Protein AF-A0A6N7LPS5-F1 (afdb_monomer_lite)

Radius of gyration: 17.28 Å; chains: 1; bounding box: 39×20×40 Å

Sequence (72 aa):
MSDSISTLKAKGLPADALAFIESLPDDQGNQLAEAVLAALTTKDNRVEKAMNNALNVVPGPFRRPVKKMLFG

Foldseek 3Di:
DDPLLVVCVVVPPDPVVSVVLVPDDPVSSVVVSVVVVVVVVVVVVVVVVVLVVVLVPPPPVCSVVVCVVPPD

Structure (mmCIF, N/CA/C/O backbone):
data_AF-A0A6N7LPS5-F1
#
_entry.id   AF-A0A6N7LPS5-F1
#
loop_
_atom_site.group_PDB
_atom_site.id
_atom_site.type_symbol
_atom_site.label_atom_id
_atom_site.label_alt_id
_atom_site.label_comp_id
_atom_site.label_asym_id
_atom_site.label_entity_id
_atom_site.label_seq_id
_atom_site.pdbx_PDB_ins_code
_atom_site.Cartn_x
_atom_site.Cartn_y
_atom_site.Cartn_z
_atom_site.occupancy
_atom_site.B_iso_or_equiv
_atom_site.auth_seq_id
_atom_site.auth_comp_id
_atom_site.auth_asym_id
_atom_site.auth_atom_id
_atom_site.pdbx_PDB_model_num
ATOM 1 N N . MET A 1 1 ? -5.759 3.771 19.998 1.00 57.50 1 MET A N 1
ATOM 2 C CA . MET A 1 1 ? -5.805 3.881 18.526 1.00 57.50 1 MET A CA 1
ATOM 3 C C . MET A 1 1 ? -4.861 2.833 17.965 1.00 57.50 1 MET A C 1
ATOM 5 O O . MET A 1 1 ? -3.709 2.827 18.374 1.00 57.50 1 MET A O 1
ATOM 9 N N . SER A 1 2 ? -5.362 1.891 17.164 1.00 72.69 2 SER A N 1
ATOM 10 C CA . SER A 1 2 ? -4.583 0.747 16.662 1.00 72.69 2 SER A CA 1
ATOM 11 C C . SER A 1 2 ? -3.491 1.165 15.669 1.00 72.69 2 SER A C 1
ATOM 13 O O . SER A 1 2 ? -3.694 2.084 14.868 1.00 72.69 2 SER A O 1
ATOM 15 N N . ASP A 1 3 ? -2.350 0.467 15.693 1.00 85.00 3 ASP A N 1
ATOM 16 C CA . ASP A 1 3 ? -1.226 0.656 14.761 1.00 85.00 3 ASP A CA 1
ATOM 17 C C . ASP A 1 3 ? -1.659 0.523 13.290 1.00 85.00 3 ASP A C 1
ATOM 19 O O . ASP A 1 3 ? -1.154 1.232 12.411 1.00 85.00 3 ASP A O 1
ATOM 23 N N . SER A 1 4 ? -2.658 -0.322 13.015 1.00 85.69 4 SER A N 1
ATOM 24 C CA . SER A 1 4 ? -3.189 -0.545 11.669 1.00 85.69 4 SER A CA 1
ATOM 25 C C . SER A 1 4 ? -3.879 0.698 11.097 1.00 85.69 4 SER A C 1
ATOM 27 O O . SER A 1 4 ? -3.637 1.083 9.953 1.00 85.69 4 SER A O 1
ATOM 29 N N . ILE A 1 5 ? -4.683 1.392 11.905 1.00 84.75 5 ILE A N 1
ATOM 30 C CA . ILE A 1 5 ? -5.401 2.609 11.486 1.00 84.75 5 ILE A CA 1
ATOM 31 C C . ILE A 1 5 ? -4.406 3.750 11.230 1.00 84.75 5 ILE A C 1
ATOM 33 O O . ILE A 1 5 ? -4.486 4.441 10.211 1.00 84.75 5 ILE A O 1
ATOM 37 N N . SER A 1 6 ? -3.402 3.893 12.098 1.00 87.19 6 SER A N 1
ATOM 38 C CA . SER A 1 6 ? -2.314 4.865 11.921 1.00 87.19 6 SER A CA 1
ATOM 39 C C . SER A 1 6 ? -1.532 4.619 10.625 1.00 87.19 6 SER A C 1
ATOM 41 O O . SER A 1 6 ? -1.227 5.557 9.884 1.00 87.19 6 SER A O 1
ATOM 43 N N . THR A 1 7 ? -1.264 3.351 10.305 1.00 89.44 7 THR A N 1
ATOM 44 C CA . THR A 1 7 ? -0.576 2.954 9.069 1.00 89.44 7 THR A CA 1
ATOM 45 C C . THR A 1 7 ? -1.416 3.254 7.827 1.00 89.44 7 THR A C 1
ATOM 47 O O . THR A 1 7 ? -0.889 3.751 6.831 1.00 89.44 7 THR A O 1
ATOM 50 N N . LEU A 1 8 ? -2.728 3.007 7.873 1.00 88.62 8 LEU A N 1
ATOM 51 C CA . LEU A 1 8 ? -3.640 3.345 6.776 1.00 88.62 8 LEU A CA 1
ATOM 52 C C . LEU A 1 8 ? -3.693 4.852 6.518 1.00 88.62 8 LEU A C 1
ATOM 54 O O . LEU A 1 8 ? -3.636 5.280 5.365 1.00 88.62 8 LEU A O 1
ATOM 58 N N . LYS A 1 9 ? -3.714 5.659 7.582 1.00 88.38 9 LYS A N 1
ATOM 59 C CA . LYS A 1 9 ? -3.639 7.119 7.479 1.00 88.38 9 LYS A CA 1
ATOM 60 C C . LYS A 1 9 ? -2.343 7.577 6.804 1.00 88.38 9 LYS A C 1
ATOM 62 O O . LYS A 1 9 ? -2.389 8.416 5.909 1.00 88.38 9 LYS A O 1
ATOM 67 N N . ALA A 1 10 ? -1.202 6.985 7.162 1.00 89.00 10 ALA A N 1
ATOM 68 C CA . ALA A 1 10 ? 0.083 7.269 6.515 1.00 89.00 10 ALA A CA 1
ATOM 69 C C . ALA A 1 10 ? 0.133 6.818 5.041 1.00 89.00 10 ALA A C 1
ATOM 71 O O . ALA A 1 10 ? 0.770 7.474 4.219 1.00 89.00 10 ALA A O 1
ATOM 72 N N . LYS A 1 11 ? -0.570 5.733 4.686 1.00 87.12 11 LYS A N 1
ATOM 73 C CA . LYS A 1 11 ? -0.739 5.264 3.298 1.00 87.12 11 LYS A CA 1
ATOM 74 C C . LYS A 1 11 ? -1.733 6.103 2.478 1.00 87.12 11 LYS A C 1
ATOM 76 O O . LYS A 1 11 ? -1.94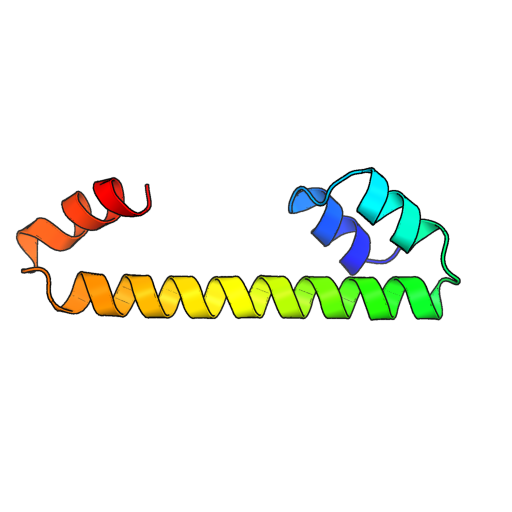2 5.800 1.306 1.00 87.12 11 LYS A O 1
ATOM 81 N N . GLY A 1 12 ? -2.312 7.155 3.060 1.00 88.62 12 GLY A N 1
ATOM 82 C CA . GLY A 1 12 ? -3.172 8.103 2.352 1.00 88.62 12 GLY A CA 1
ATOM 83 C C . GLY A 1 12 ? -4.574 7.571 2.075 1.00 88.62 12 GLY A C 1
ATOM 84 O O . GLY A 1 12 ? -5.161 7.912 1.049 1.00 88.62 12 GLY A O 1
ATOM 85 N N . LEU A 1 13 ? -5.107 6.717 2.956 1.00 89.69 13 LEU A N 1
ATOM 86 C CA . LEU A 1 13 ? -6.499 6.289 2.846 1.00 89.69 13 LEU A CA 1
ATOM 87 C C . LEU A 1 13 ? -7.437 7.519 2.865 1.00 89.69 13 LEU A C 1
ATOM 89 O O . LEU A 1 13 ? -7.187 8.451 3.637 1.00 89.69 13 LEU A O 1
ATOM 93 N N . PRO A 1 14 ? -8.510 7.537 2.052 1.00 91.44 14 PRO A N 1
ATOM 94 C CA . PRO A 1 14 ? -9.477 8.629 2.048 1.00 91.44 14 PRO A CA 1
ATOM 95 C C . PRO A 1 14 ? -10.064 8.912 3.438 1.00 91.44 14 PRO A C 1
ATOM 97 O O . PRO A 1 14 ? -10.266 8.001 4.244 1.00 91.44 14 PRO A O 1
ATOM 100 N N . ALA A 1 15 ? -10.324 10.189 3.726 1.00 89.06 15 ALA A N 1
ATOM 101 C CA . ALA A 1 15 ? -10.761 10.630 5.052 1.00 89.06 15 ALA A CA 1
ATOM 102 C C . ALA A 1 15 ? -12.133 10.059 5.448 1.00 89.06 15 ALA A C 1
ATOM 104 O O . ALA A 1 15 ? -12.354 9.745 6.612 1.00 89.06 15 ALA A O 1
ATOM 105 N N . ASP A 1 16 ? -13.028 9.882 4.480 1.00 91.25 16 ASP A N 1
ATOM 106 C CA . ASP A 1 16 ? -14.327 9.224 4.629 1.00 91.25 16 ASP A CA 1
ATOM 107 C C . ASP A 1 16 ? -14.186 7.729 4.955 1.00 91.25 16 ASP A C 1
ATOM 109 O O . ASP A 1 16 ? -14.866 7.224 5.846 1.00 91.25 16 ASP A O 1
ATOM 113 N N . ALA A 1 17 ? -13.252 7.032 4.303 1.00 88.81 17 ALA A N 1
ATOM 114 C CA . ALA A 1 17 ? -12.953 5.632 4.597 1.00 88.81 17 ALA A CA 1
ATOM 115 C C . ALA A 1 17 ? -12.337 5.450 5.996 1.00 88.81 17 ALA A C 1
ATOM 117 O O . ALA A 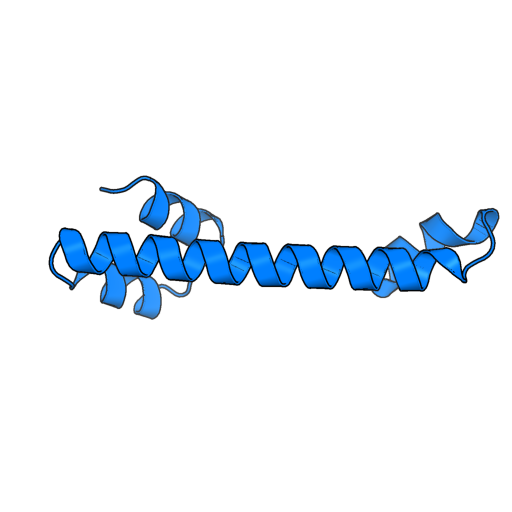1 17 ? -12.681 4.501 6.700 1.00 88.81 17 ALA A O 1
ATOM 118 N N . LEU A 1 18 ? -11.457 6.364 6.421 1.00 91.12 18 LEU A N 1
ATOM 119 C CA . LEU A 1 18 ? -10.911 6.370 7.785 1.00 91.12 18 LEU A CA 1
ATOM 120 C C . LEU A 1 18 ? -11.999 6.648 8.821 1.00 91.12 18 LEU A C 1
ATOM 122 O O . LEU A 1 18 ? -12.101 5.907 9.793 1.00 91.12 18 LEU A O 1
ATOM 126 N N . ALA A 1 19 ? -12.845 7.654 8.581 1.00 92.12 19 ALA A N 1
ATOM 127 C CA . ALA A 1 19 ? -13.955 7.981 9.470 1.00 92.12 19 ALA A CA 1
ATOM 128 C C . ALA A 1 19 ? -14.939 6.809 9.612 1.00 92.12 19 ALA A C 1
ATOM 130 O O . ALA A 1 19 ? -15.438 6.554 10.705 1.00 92.12 19 ALA A O 1
ATOM 131 N N . PHE A 1 20 ? -15.180 6.055 8.534 1.00 93.31 20 PHE A N 1
ATOM 132 C CA . PHE A 1 20 ? -15.976 4.832 8.595 1.00 93.31 20 PHE A CA 1
ATOM 133 C C . PHE A 1 20 ? -15.341 3.778 9.511 1.00 93.31 20 PHE A C 1
ATOM 135 O O . PHE A 1 20 ? -16.014 3.282 10.410 1.00 93.31 20 PHE A O 1
ATOM 142 N N . ILE A 1 21 ? -14.052 3.470 9.331 1.00 91.12 21 ILE A N 1
ATOM 143 C CA . ILE A 1 21 ? -13.333 2.501 10.176 1.00 91.12 21 ILE A CA 1
ATOM 144 C C . ILE A 1 21 ? -13.356 2.929 11.652 1.00 91.12 21 ILE A C 1
ATOM 146 O O . ILE A 1 21 ? -13.599 2.098 12.521 1.00 91.12 21 ILE A O 1
ATOM 150 N N . GLU A 1 22 ? -13.140 4.217 11.930 1.00 89.69 22 GLU A N 1
ATOM 151 C CA . GLU A 1 22 ? -13.141 4.782 13.289 1.00 89.69 22 GLU A CA 1
ATOM 152 C C . GLU A 1 22 ? -14.540 4.829 13.929 1.00 89.69 22 GLU A C 1
ATOM 154 O O . GLU A 1 22 ? -14.650 4.906 15.149 1.00 89.69 22 GLU A O 1
ATOM 159 N N . SER A 1 23 ? -15.611 4.776 13.129 1.00 93.56 23 SER A N 1
ATOM 160 C CA . SER A 1 23 ? -16.997 4.732 13.621 1.00 93.56 23 SER A CA 1
ATOM 161 C C . SER A 1 23 ? -17.471 3.341 14.049 1.00 93.56 23 SER A C 1
ATOM 163 O O . SER A 1 23 ? -18.529 3.215 14.668 1.00 93.56 23 SER A O 1
ATOM 165 N N . LEU A 1 24 ? -16.717 2.296 13.703 1.00 92.88 24 LEU A N 1
ATOM 166 C CA . LEU A 1 24 ? -17.023 0.925 14.093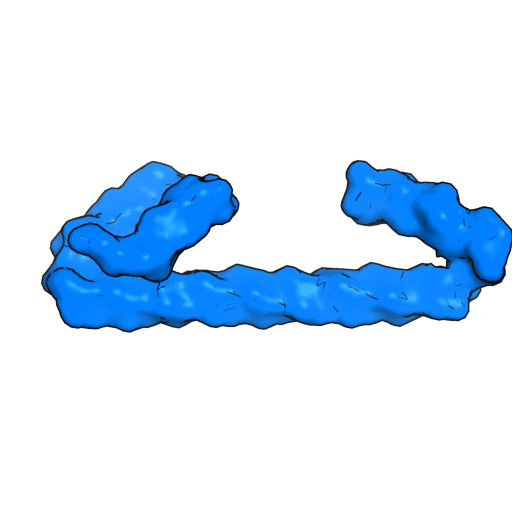 1.00 92.88 24 LEU A CA 1
ATOM 167 C C . LEU A 1 24 ? -16.576 0.661 15.540 1.00 92.88 24 LEU A C 1
ATOM 169 O O . LEU A 1 24 ? -15.671 1.329 16.041 1.00 92.88 24 LEU A O 1
ATOM 173 N N . PRO A 1 25 ? -17.159 -0.349 16.211 1.00 93.56 25 PRO A N 1
ATOM 174 C CA . PRO A 1 25 ? -16.608 -0.879 17.454 1.00 93.56 25 PRO A CA 1
ATOM 175 C C . PRO A 1 25 ? -15.123 -1.242 17.303 1.00 93.56 25 PRO A C 1
ATOM 177 O O . PRO A 1 25 ? -14.716 -1.728 16.247 1.00 93.56 25 PRO A O 1
ATOM 180 N N . ASP A 1 26 ? -14.321 -1.025 18.349 1.00 86.81 26 ASP A N 1
ATOM 181 C CA . ASP A 1 26 ? -12.854 -1.146 18.290 1.00 86.81 26 ASP A CA 1
ATOM 182 C C . ASP A 1 26 ? -12.368 -2.497 17.734 1.00 86.81 26 ASP A C 1
ATOM 184 O O . ASP A 1 26 ? -11.403 -2.556 16.973 1.00 86.81 26 ASP A O 1
ATOM 188 N N . ASP A 1 27 ? -13.035 -3.594 18.086 1.00 88.06 27 ASP A N 1
ATOM 189 C CA . ASP A 1 27 ? -12.736 -4.940 17.597 1.00 88.06 27 ASP A CA 1
ATOM 190 C C . ASP A 1 27 ? -12.959 -5.068 16.081 1.00 88.06 27 ASP A C 1
ATOM 192 O O . ASP A 1 27 ? -12.086 -5.559 15.359 1.00 88.06 27 ASP A O 1
ATOM 196 N N . GLN A 1 28 ? -14.089 -4.567 15.584 1.00 90.25 28 GLN A N 1
ATOM 197 C CA . GLN A 1 28 ? -14.454 -4.606 14.166 1.00 90.25 28 GLN A CA 1
ATOM 198 C C . GLN A 1 28 ? -13.635 -3.616 13.332 1.00 90.25 28 GLN A C 1
ATOM 200 O O . GLN A 1 28 ? -13.176 -3.959 12.240 1.00 90.25 28 GLN A O 1
ATOM 205 N N . GLY A 1 29 ? -13.406 -2.408 13.851 1.00 91.25 29 GLY A N 1
ATOM 206 C CA . GLY A 1 29 ? -12.576 -1.386 13.216 1.00 91.25 29 GLY A CA 1
ATOM 207 C C . GLY A 1 29 ? -11.133 -1.859 13.044 1.00 91.25 29 GLY A C 1
ATOM 208 O O . GLY A 1 29 ? -10.553 -1.702 11.969 1.00 91.25 29 GLY A O 1
ATOM 209 N N . ASN A 1 30 ? -10.575 -2.532 14.055 1.00 90.50 30 ASN A N 1
ATOM 210 C CA . ASN A 1 30 ? -9.227 -3.094 13.977 1.00 90.50 30 ASN A CA 1
ATOM 211 C C . ASN A 1 30 ? -9.127 -4.242 12.969 1.00 90.50 30 ASN A C 1
ATOM 213 O O . ASN A 1 30 ? -8.216 -4.233 12.141 1.00 90.50 30 ASN A O 1
ATOM 217 N N . GLN A 1 31 ? -10.075 -5.186 12.981 1.00 92.88 31 GLN A N 1
ATOM 218 C CA . GLN A 1 31 ? -10.107 -6.278 12.000 1.00 92.88 31 GLN A CA 1
ATOM 219 C C . GLN A 1 31 ? -10.235 -5.756 10.567 1.00 92.88 31 GLN A C 1
ATOM 221 O O . GLN A 1 31 ? -9.540 -6.224 9.662 1.00 92.88 31 GLN A O 1
ATOM 226 N N . LEU A 1 32 ? -11.095 -4.757 10.350 1.00 91.75 32 LEU A N 1
ATOM 227 C CA . LEU A 1 32 ? -11.249 -4.135 9.041 1.00 91.75 32 LEU A CA 1
ATOM 228 C C . LEU A 1 32 ? -9.966 -3.410 8.619 1.00 91.75 32 LEU A C 1
ATOM 230 O O . LEU A 1 32 ? -9.522 -3.572 7.483 1.00 91.75 32 LEU A O 1
ATOM 234 N N . ALA A 1 33 ? -9.337 -2.656 9.522 1.00 92.06 33 ALA A N 1
ATOM 235 C CA . ALA A 1 33 ? -8.078 -1.973 9.242 1.00 92.06 33 ALA A CA 1
ATOM 236 C C . ALA A 1 33 ? -6.963 -2.958 8.848 1.00 92.06 33 ALA A C 1
ATOM 238 O O . ALA A 1 33 ? -6.242 -2.728 7.874 1.00 92.06 33 ALA A O 1
ATOM 239 N N . GLU A 1 34 ? -6.850 -4.085 9.552 1.00 92.50 34 GLU A N 1
ATOM 240 C CA . GLU A 1 34 ? -5.910 -5.157 9.213 1.00 92.50 34 GLU A CA 1
ATOM 241 C C . GLU A 1 34 ? -6.210 -5.781 7.848 1.00 92.50 34 GLU A C 1
ATOM 243 O O . GLU A 1 34 ? -5.300 -5.949 7.033 1.00 92.50 34 GLU A O 1
ATOM 248 N N . ALA A 1 35 ? -7.479 -6.070 7.551 1.00 92.06 35 ALA A N 1
ATOM 249 C CA . ALA A 1 35 ? -7.882 -6.625 6.262 1.00 92.06 35 ALA A CA 1
ATOM 250 C C . ALA A 1 35 ? -7.559 -5.671 5.099 1.00 92.06 35 ALA A C 1
ATOM 252 O O . ALA A 1 35 ? -7.044 -6.100 4.062 1.00 92.06 35 ALA A O 1
ATOM 253 N N . VAL A 1 36 ? -7.801 -4.368 5.277 1.00 90.75 36 VAL A N 1
ATOM 254 C CA . VAL A 1 36 ? -7.453 -3.345 4.281 1.00 90.75 36 VAL A CA 1
ATOM 255 C C . VAL A 1 36 ? -5.936 -3.273 4.094 1.00 90.75 36 VAL A C 1
ATOM 257 O O . VAL A 1 36 ? -5.462 -3.268 2.956 1.00 90.75 36 VAL A O 1
ATOM 260 N N . LEU A 1 37 ? -5.147 -3.288 5.173 1.00 90.62 37 LEU A N 1
ATOM 261 C CA . LEU A 1 37 ? -3.683 -3.316 5.077 1.00 90.62 37 LEU A CA 1
ATOM 262 C C . LEU A 1 37 ? -3.161 -4.567 4.366 1.00 90.62 37 LEU A C 1
ATOM 264 O O . LEU A 1 37 ? -2.271 -4.469 3.515 1.00 90.62 37 LEU A O 1
ATOM 268 N N . ALA A 1 38 ? -3.722 -5.736 4.672 1.00 90.25 38 ALA A N 1
ATOM 269 C CA . ALA A 1 38 ? -3.364 -6.988 4.019 1.00 90.25 38 ALA A CA 1
ATOM 270 C C . ALA A 1 38 ? -3.691 -6.953 2.515 1.00 90.25 38 ALA A C 1
ATOM 272 O O . ALA A 1 38 ? -2.884 -7.390 1.685 1.00 90.25 38 ALA A O 1
ATOM 273 N N . ALA A 1 39 ? -4.835 -6.375 2.140 1.00 88.19 39 ALA A N 1
ATOM 274 C CA . ALA A 1 39 ? -5.226 -6.197 0.745 1.00 88.19 39 ALA A CA 1
ATOM 275 C C . ALA A 1 39 ? -4.281 -5.241 -0.004 1.00 88.19 39 ALA A C 1
ATOM 277 O O . ALA A 1 39 ? -3.849 -5.555 -1.118 1.00 88.19 39 ALA A O 1
ATOM 278 N N . LEU A 1 40 ? -3.906 -4.116 0.615 1.00 86.81 40 LEU A N 1
ATOM 279 C CA . LEU A 1 40 ? -2.934 -3.171 0.053 1.00 86.81 40 LEU A CA 1
ATOM 280 C C . LEU A 1 40 ? -1.573 -3.839 -0.162 1.00 86.81 40 LEU A C 1
ATOM 282 O O . LEU A 1 40 ? -1.036 -3.797 -1.264 1.00 86.81 40 LEU A O 1
ATOM 286 N N . THR A 1 41 ? -1.074 -4.554 0.845 1.00 86.31 41 THR A N 1
ATOM 287 C CA . THR A 1 41 ? 0.200 -5.287 0.763 1.00 86.31 41 THR A CA 1
ATOM 288 C C . THR A 1 41 ? 0.170 -6.347 -0.341 1.00 86.31 41 THR A C 1
ATOM 290 O O . THR A 1 41 ? 1.122 -6.516 -1.101 1.00 86.31 41 THR A O 1
ATOM 293 N N . THR A 1 42 ? -0.955 -7.049 -0.493 1.00 85.31 42 THR A N 1
ATOM 294 C CA . THR A 1 42 ? -1.130 -8.044 -1.560 1.00 85.31 42 THR A CA 1
ATOM 295 C C . THR A 1 42 ? -1.095 -7.402 -2.946 1.00 85.31 42 THR A C 1
ATOM 297 O O . THR A 1 42 ? -0.518 -7.971 -3.878 1.00 85.31 42 THR A O 1
ATOM 300 N N . LYS A 1 43 ? -1.703 -6.221 -3.104 1.00 78.88 43 LYS A N 1
ATOM 301 C CA . LYS A 1 43 ? -1.647 -5.456 -4.351 1.00 78.88 43 LYS A CA 1
ATOM 302 C C . LYS A 1 43 ? -0.214 -5.019 -4.652 1.00 78.88 43 LYS A C 1
ATOM 304 O O . LYS A 1 43 ? 0.237 -5.246 -5.774 1.00 78.88 43 LYS A O 1
ATOM 309 N N . ASP A 1 44 ? 0.497 -4.489 -3.660 1.00 81.81 44 ASP A N 1
ATOM 310 C CA . ASP A 1 44 ? 1.892 -4.056 -3.790 1.00 81.81 44 ASP A CA 1
ATOM 311 C C . ASP A 1 44 ? 2.778 -5.224 -4.262 1.00 81.81 44 ASP A C 1
ATOM 313 O O . ASP A 1 44 ? 3.443 -5.122 -5.293 1.00 81.81 44 ASP A O 1
ATOM 317 N N . ASN A 1 45 ? 2.660 -6.397 -3.632 1.00 86.25 45 ASN A N 1
ATOM 318 C CA . ASN A 1 45 ? 3.394 -7.606 -4.028 1.00 86.25 45 ASN A CA 1
ATOM 319 C C . ASN A 1 45 ? 3.096 -8.049 -5.473 1.00 86.25 45 ASN A C 1
ATOM 321 O O . ASN A 1 45 ? 3.984 -8.503 -6.203 1.00 86.25 45 ASN A O 1
ATOM 325 N N . ARG A 1 46 ? 1.835 -7.941 -5.916 1.00 84.94 46 ARG A N 1
ATOM 326 C CA . ARG A 1 46 ? 1.452 -8.266 -7.301 1.00 84.94 46 ARG A CA 1
ATOM 327 C C . ARG A 1 46 ? 2.051 -7.273 -8.295 1.00 84.94 46 ARG A C 1
ATOM 329 O O . ARG A 1 46 ? 2.525 -7.701 -9.348 1.00 84.94 46 ARG A O 1
ATOM 336 N N . VAL A 1 47 ? 2.051 -5.983 -7.962 1.00 85.12 47 VAL A N 1
ATOM 337 C CA . VAL A 1 47 ? 2.651 -4.924 -8.786 1.00 85.12 47 VAL A CA 1
ATOM 338 C C . VAL A 1 47 ? 4.161 -5.119 -8.886 1.00 85.12 47 VAL A C 1
ATOM 340 O O . VAL A 1 47 ? 4.693 -5.123 -9.995 1.00 85.12 47 VAL A O 1
ATOM 343 N N . GLU A 1 48 ? 4.849 -5.377 -7.773 1.00 86.38 48 GLU A N 1
ATOM 344 C CA . GLU A 1 48 ? 6.288 -5.652 -7.775 1.00 86.38 48 GLU A CA 1
ATOM 345 C C . GLU A 1 48 ? 6.642 -6.867 -8.634 1.00 86.38 48 GLU A C 1
ATOM 347 O O . GLU A 1 48 ? 7.576 -6.819 -9.438 1.00 86.38 48 GLU A O 1
ATOM 352 N N . LYS A 1 49 ? 5.866 -7.953 -8.528 1.00 89.31 49 LYS A N 1
ATOM 353 C CA . LYS A 1 49 ? 6.063 -9.143 -9.362 1.00 89.31 49 LYS A CA 1
ATOM 354 C C . LYS A 1 49 ? 5.877 -8.832 -10.848 1.00 89.31 49 LYS A C 1
ATOM 356 O O . LYS A 1 49 ? 6.693 -9.258 -11.665 1.00 89.31 49 LYS A O 1
ATOM 361 N N . ALA A 1 50 ? 4.831 -8.087 -11.206 1.00 86.44 50 ALA A N 1
ATOM 362 C CA . ALA A 1 50 ? 4.585 -7.679 -12.587 1.00 86.44 50 ALA A CA 1
ATOM 363 C C . ALA A 1 50 ? 5.710 -6.778 -13.124 1.00 86.44 50 ALA A C 1
ATOM 365 O O . ALA A 1 50 ? 6.204 -7.011 -14.227 1.00 86.44 50 ALA A O 1
ATOM 366 N N . MET A 1 51 ? 6.174 -5.816 -12.321 1.00 87.94 51 MET A N 1
ATOM 367 C CA . MET A 1 51 ? 7.319 -4.961 -12.638 1.00 87.94 51 MET A CA 1
ATOM 368 C C . MET A 1 51 ? 8.579 -5.795 -12.891 1.00 87.94 51 MET A C 1
ATOM 370 O O . MET A 1 51 ? 9.238 -5.621 -13.913 1.00 87.94 51 MET A O 1
ATOM 374 N N . ASN A 1 52 ? 8.905 -6.732 -11.999 1.00 88.19 52 ASN A N 1
ATOM 375 C CA . ASN A 1 52 ? 10.086 -7.583 -12.145 1.00 88.19 52 ASN A CA 1
ATOM 376 C C . ASN A 1 52 ? 10.008 -8.458 -13.405 1.00 88.19 52 ASN A C 1
ATOM 378 O O . ASN A 1 52 ? 10.989 -8.564 -14.140 1.00 88.19 52 ASN A O 1
ATOM 382 N N . ASN A 1 53 ? 8.834 -9.015 -13.712 1.00 89.75 53 ASN A N 1
ATOM 383 C CA . ASN A 1 53 ? 8.614 -9.765 -14.949 1.00 89.75 53 ASN A CA 1
ATOM 384 C C . ASN A 1 53 ? 8.814 -8.892 -16.197 1.00 89.75 53 ASN A C 1
ATOM 386 O O . ASN A 1 53 ? 9.487 -9.316 -17.136 1.00 89.75 53 ASN A O 1
ATOM 390 N N . ALA A 1 54 ? 8.286 -7.664 -16.194 1.00 86.81 54 ALA A N 1
ATOM 391 C CA . ALA A 1 54 ? 8.463 -6.716 -17.292 1.00 86.81 54 ALA A CA 1
ATOM 392 C C . ALA A 1 54 ? 9.933 -6.297 -17.469 1.00 86.81 54 ALA A C 1
ATOM 394 O O . ALA A 1 54 ? 10.408 -6.156 -18.590 1.00 86.81 54 ALA A O 1
ATOM 395 N N . LEU A 1 55 ? 10.693 -6.139 -16.382 1.00 88.69 55 LEU A N 1
ATOM 396 C CA . LEU A 1 55 ? 12.115 -5.785 -16.457 1.00 88.69 55 LEU A CA 1
ATOM 397 C C . LEU A 1 55 ? 13.007 -6.958 -16.879 1.00 88.69 55 LEU A C 1
ATOM 399 O O . LEU A 1 55 ? 14.075 -6.732 -17.450 1.00 88.69 55 LEU A O 1
ATOM 403 N N . ASN A 1 56 ? 12.588 -8.202 -16.642 1.00 90.12 56 ASN A N 1
ATOM 404 C CA . ASN A 1 56 ? 13.358 -9.381 -17.038 1.00 90.12 56 ASN A CA 1
ATOM 405 C C . ASN A 1 56 ? 13.508 -9.510 -18.558 1.00 90.12 56 ASN A C 1
ATOM 407 O O . ASN A 1 56 ? 14.567 -9.942 -19.014 1.00 90.12 56 ASN A O 1
ATOM 411 N N . VAL A 1 57 ? 12.507 -9.075 -19.331 1.00 89.44 57 VAL A N 1
ATOM 412 C CA . VAL A 1 57 ? 12.558 -9.080 -20.805 1.00 89.44 57 VAL A CA 1
ATOM 413 C C . VAL A 1 57 ? 13.334 -7.894 -21.392 1.00 89.44 57 VAL A C 1
ATOM 415 O O . VAL A 1 57 ? 13.632 -7.876 -22.583 1.00 89.44 57 VAL A O 1
ATOM 418 N N . VAL A 1 58 ? 13.696 -6.908 -20.566 1.00 87.00 58 VAL A N 1
ATOM 419 C CA . VAL A 1 58 ? 14.482 -5.745 -20.988 1.00 87.00 58 VAL A CA 1
ATOM 420 C C . VAL A 1 58 ? 15.978 -6.080 -20.902 1.00 87.00 58 VAL A C 1
ATOM 422 O O . VAL A 1 58 ? 16.434 -6.564 -19.855 1.00 87.00 58 VAL A O 1
ATOM 425 N N . PRO A 1 59 ? 16.782 -5.792 -21.946 1.00 91.19 59 PRO A N 1
ATOM 426 C CA . PRO A 1 59 ? 18.229 -5.972 -21.886 1.00 91.19 59 PRO A CA 1
ATOM 427 C C . PRO A 1 59 ? 18.852 -5.150 -20.752 1.00 91.19 59 PRO A C 1
ATOM 429 O O . PRO A 1 59 ? 18.448 -4.014 -20.495 1.00 91.19 59 PRO A O 1
ATOM 432 N N . GLY A 1 60 ? 19.858 -5.716 -20.081 1.00 89.69 60 GLY A N 1
ATOM 433 C CA . GLY A 1 60 ? 20.462 -5.172 -18.855 1.00 89.69 60 GLY A CA 1
ATOM 434 C C . GLY A 1 60 ? 20.727 -3.655 -18.851 1.00 89.69 60 GLY A C 1
ATOM 435 O O . GLY A 1 60 ? 20.282 -2.993 -17.909 1.00 89.69 60 GLY A O 1
ATOM 436 N N . PRO A 1 61 ? 21.358 -3.080 -19.896 1.00 92.94 61 PRO A N 1
ATOM 437 C CA . PRO A 1 61 ? 21.633 -1.641 -19.971 1.00 92.94 61 PRO A CA 1
ATOM 438 C C . PRO A 1 61 ? 20.385 -0.745 -19.898 1.00 92.94 61 PRO A C 1
ATOM 440 O O . PRO A 1 61 ? 20.463 0.383 -19.417 1.00 92.94 61 PRO A O 1
ATOM 443 N N . PHE A 1 62 ? 19.221 -1.244 -20.325 1.00 90.69 62 PHE A N 1
ATOM 444 C CA . PHE A 1 62 ? 17.983 -0.465 -20.431 1.00 90.69 62 PHE A CA 1
ATOM 445 C C . PHE A 1 62 ? 17.014 -0.665 -19.261 1.00 90.69 62 PHE A C 1
ATOM 447 O O 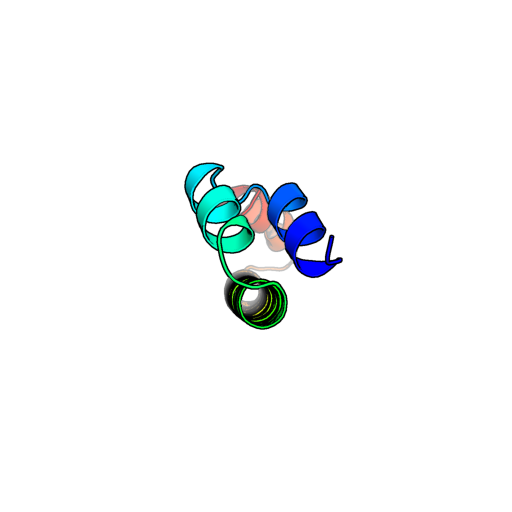. PHE A 1 62 ? 16.060 0.099 -19.128 1.00 90.69 62 PHE A O 1
ATOM 454 N N . ARG A 1 63 ? 17.254 -1.631 -18.363 1.00 90.50 63 ARG A N 1
ATOM 455 C CA . ARG A 1 63 ? 16.337 -1.934 -17.244 1.00 90.50 63 ARG A CA 1
ATOM 456 C C . ARG A 1 63 ? 16.089 -0.735 -16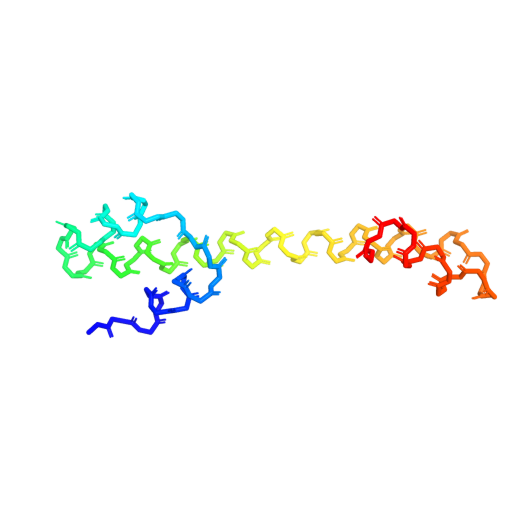.329 1.00 90.50 63 ARG A C 1
ATOM 458 O O . ARG A 1 63 ? 14.951 -0.471 -15.957 1.00 90.50 63 ARG A O 1
ATOM 465 N N 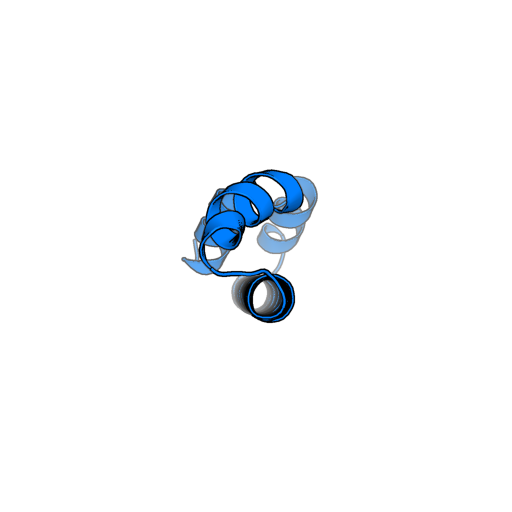. ARG A 1 64 ? 17.143 0.009 -15.973 1.00 88.75 64 ARG A N 1
ATOM 466 C CA . ARG A 1 64 ? 17.047 1.213 -15.124 1.00 88.75 64 ARG A CA 1
ATOM 467 C C . ARG A 1 64 ? 16.262 2.349 -15.804 1.00 88.75 64 ARG A C 1
ATOM 469 O O . ARG A 1 64 ? 15.321 2.839 -15.181 1.00 88.75 64 ARG A O 1
ATOM 476 N N . PRO A 1 65 ? 16.590 2.741 -17.051 1.00 90.50 65 PRO A N 1
ATOM 477 C CA . PRO A 1 65 ? 15.792 3.699 -17.816 1.00 90.50 65 PRO A CA 1
ATOM 478 C C . PRO A 1 65 ? 14.316 3.302 -17.954 1.00 90.50 65 PRO A C 1
ATOM 480 O O . PRO A 1 65 ? 13.438 4.103 -17.647 1.00 90.50 65 PRO A O 1
ATOM 483 N N . VAL A 1 66 ? 14.035 2.052 -18.341 1.00 87.31 66 VAL A N 1
ATOM 484 C CA . VAL A 1 66 ? 12.662 1.560 -18.544 1.00 87.31 66 VAL A CA 1
ATOM 485 C C . VAL A 1 66 ? 11.881 1.528 -17.232 1.00 87.31 66 VAL A C 1
ATOM 487 O O . VAL A 1 66 ? 10.730 1.952 -17.206 1.00 87.31 66 VAL A O 1
ATOM 490 N N . LYS A 1 67 ? 12.506 1.115 -16.120 1.00 89.00 67 LYS A N 1
ATOM 491 C CA . LYS A 1 67 ? 11.865 1.163 -14.799 1.00 89.00 67 LYS A CA 1
ATOM 492 C C . LYS A 1 67 ? 11.414 2.582 -14.445 1.00 89.00 67 LYS A C 1
ATOM 494 O O . LYS A 1 67 ? 10.292 2.755 -13.991 1.00 89.00 67 LYS A O 1
ATOM 499 N N . LYS A 1 68 ? 12.271 3.582 -14.677 1.00 89.31 68 LYS A N 1
ATOM 500 C CA . LYS A 1 68 ? 11.947 4.989 -14.406 1.00 89.31 68 LYS A CA 1
ATOM 501 C C . LYS A 1 68 ? 10.826 5.514 -15.310 1.00 89.31 68 LYS A C 1
ATOM 503 O O . LYS A 1 68 ? 10.022 6.308 -14.857 1.00 89.31 68 LYS A O 1
ATOM 508 N N . MET A 1 69 ? 10.766 5.075 -16.566 1.00 88.12 69 MET A N 1
ATOM 509 C CA . MET A 1 69 ? 9.733 5.510 -17.513 1.00 88.12 69 MET A CA 1
ATOM 510 C C . MET A 1 69 ? 8.360 4.882 -17.236 1.00 88.12 69 MET A C 1
ATOM 512 O O . MET A 1 69 ? 7.342 5.526 -17.456 1.00 88.12 69 MET A O 1
ATOM 516 N N . LEU A 1 70 ? 8.328 3.620 -16.799 1.00 83.00 70 LEU A N 1
ATOM 517 C CA . LEU A 1 70 ? 7.085 2.865 -16.616 1.00 83.00 70 LEU A CA 1
ATOM 518 C C . LEU A 1 70 ? 6.525 2.930 -15.188 1.00 83.00 70 LEU A C 1
ATOM 520 O O . LEU A 1 70 ? 5.331 2.711 -15.003 1.00 83.00 70 LEU A O 1
ATOM 524 N N . PHE A 1 71 ? 7.378 3.170 -14.187 1.00 82.50 71 PHE A N 1
ATOM 525 C CA . PHE A 1 71 ? 7.028 3.034 -12.766 1.00 82.50 71 PHE A CA 1
ATOM 526 C C . PHE A 1 71 ? 7.629 4.128 -11.864 1.00 82.50 71 PHE A C 1
ATOM 528 O O . PHE A 1 71 ? 7.582 3.983 -10.642 1.00 82.50 71 PHE A O 1
ATOM 535 N N . GLY A 1 72 ? 8.284 5.141 -12.441 1.00 68.75 72 GLY A N 1
ATOM 536 C CA . GLY A 1 72 ? 8.957 6.226 -11.717 1.00 68.75 72 GLY A CA 1
ATOM 537 C C . GLY A 1 72 ? 8.179 7.529 -11.707 1.00 68.75 72 GLY A C 1
ATOM 538 O O . GLY A 1 72 ? 7.215 7.656 -12.492 1.00 68.75 72 GLY A O 1
#

Organism: NCBI:txid2663008

pLDDT: mean 87.88, std 5.49, range [57.5, 93.56]

Secondary structure (DSSP, 8-state):
--HHHHHHHHTT--HHHHHHHHHS-HHHHHHHHHHHHHHHHHHHHHHHHHHHHHHHTS-GGGHHHHHHHHH-